Protein AF-A0A0F4SQG2-F1 (afdb_monomer_lite)

Sequence (122 aa):
ASETLLTLNGNVLSNDVQGADRVPLGENSGPITPGTFTGTYGTLVLNANGTYTYTLNTSDADFKALHGGGDGTETFTYTLTDSDGDSSTANLVLQIHNNDDPITIGGLNTGGGELTVFEKNL

Radius of gyration: 24.71 Å; chains: 1; bounding box: 66×21×77 Å

InterPro domains:
  IPR010221 VCBS domain [TIGR01965] (36-110)
  IPR013783 Immunoglobulin-like fold [G3DSA:2.60.40.10] (7-75)

pLDDT: mean 76.62, std 15.88, range [44.16, 96.88]

Foldseek 3Di:
DEPVDQKDKDFPCPPPPDDLWDQDPDQQTGQWDWDWDAWQQWIKGATRSRIIMTGGDCVHPVNVVLPAFGKDKTKDKTWGAGPVGDIDIDIDMDIYTYHHDDPDPPDPPPPPPPPDDDDDDD

Structure (mmCIF, N/CA/C/O backbone):
data_AF-A0A0F4SQG2-F1
#
_entry.id   AF-A0A0F4SQG2-F1
#
loop_
_atom_site.group_PDB
_atom_site.id
_atom_site.type_symbol
_atom_site.label_atom_id
_atom_site.label_alt_id
_atom_site.label_comp_id
_atom_site.label_asym_id
_atom_site.label_entity_id
_atom_site.label_seq_id
_atom_site.pdbx_PDB_ins_code
_atom_site.Cartn_x
_atom_site.Cartn_y
_atom_site.Cartn_z
_atom_site.occupancy
_atom_site.B_iso_or_equiv
_atom_site.auth_seq_id
_atom_site.auth_comp_id
_atom_site.auth_asym_id
_atom_site.auth_atom_id
_atom_site.pdbx_PDB_model_num
ATOM 1 N N . ALA A 1 1 ? -0.389 2.006 -9.179 1.00 75.81 1 ALA A N 1
ATOM 2 C CA . ALA A 1 1 ? 0.620 3.076 -9.275 1.00 75.81 1 ALA A CA 1
ATOM 3 C C . ALA A 1 1 ? 1.381 2.878 -10.572 1.00 75.81 1 ALA A C 1
ATOM 5 O O . ALA A 1 1 ? 1.365 1.766 -11.089 1.00 75.81 1 ALA A O 1
ATOM 6 N N . SER A 1 2 ? 2.017 3.916 -11.098 1.00 80.62 2 SER A N 1
ATOM 7 C CA . SER A 1 2 ? 2.842 3.814 -12.305 1.00 80.62 2 SER A CA 1
ATOM 8 C C . SER A 1 2 ? 3.978 4.825 -12.287 1.00 80.62 2 SER A C 1
ATOM 10 O O . SER A 1 2 ? 4.032 5.672 -11.399 1.00 80.62 2 SER A O 1
ATOM 12 N N . GLU A 1 3 ? 4.856 4.787 -13.286 1.00 73.75 3 GLU A N 1
ATOM 13 C CA . GLU A 1 3 ? 5.968 5.742 -13.440 1.00 73.75 3 GLU A CA 1
ATOM 14 C C . GLU A 1 3 ? 5.507 7.205 -13.507 1.00 73.75 3 GLU A C 1
ATOM 16 O O . GLU A 1 3 ? 6.219 8.113 -13.085 1.00 73.75 3 GLU A O 1
ATOM 21 N N . THR A 1 4 ? 4.285 7.435 -13.990 1.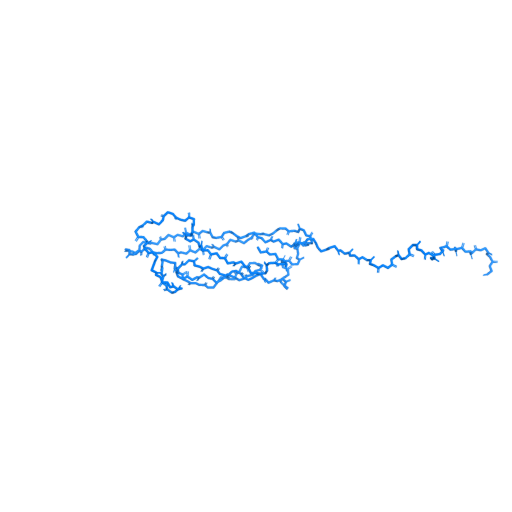00 79.69 4 THR A N 1
ATOM 22 C CA . THR A 1 4 ? 3.654 8.760 -14.076 1.00 79.69 4 THR A CA 1
ATOM 23 C C . THR A 1 4 ? 2.707 9.056 -12.912 1.00 79.69 4 THR A C 1
ATOM 25 O O . THR A 1 4 ? 2.284 10.199 -12.739 1.00 79.69 4 THR A O 1
ATOM 28 N N . LEU A 1 5 ? 2.394 8.052 -12.087 1.00 84.56 5 LEU A N 1
ATOM 29 C CA . LEU A 1 5 ? 1.560 8.164 -10.894 1.00 84.56 5 LEU A CA 1
ATOM 30 C C . LEU A 1 5 ? 2.206 7.395 -9.737 1.00 8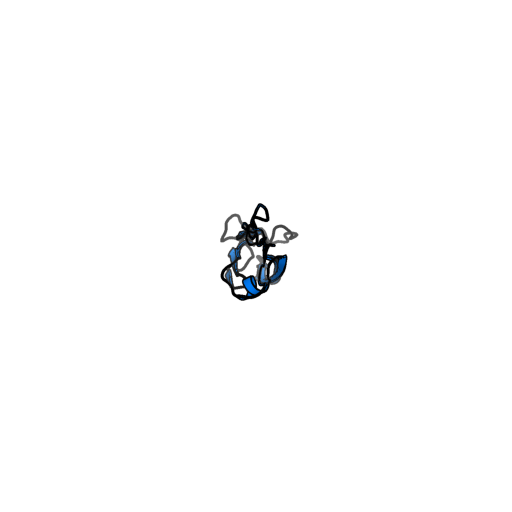4.56 5 LEU A C 1
ATOM 32 O O . LEU A 1 5 ? 1.807 6.278 -9.389 1.00 84.56 5 LEU A O 1
ATOM 36 N N . LEU A 1 6 ? 3.225 8.025 -9.153 1.00 88.94 6 LEU A N 1
ATOM 37 C CA . LEU A 1 6 ? 4.059 7.440 -8.101 1.00 88.94 6 LEU A CA 1
ATOM 38 C C . LEU A 1 6 ? 3.323 7.272 -6.773 1.00 88.94 6 LEU A C 1
ATOM 40 O O . LEU A 1 6 ? 3.730 6.465 -5.941 1.00 88.94 6 LEU A O 1
ATOM 44 N N . THR A 1 7 ? 2.251 8.033 -6.562 1.00 89.75 7 THR A N 1
ATOM 45 C CA . THR A 1 7 ? 1.468 7.987 -5.333 1.00 89.75 7 THR A CA 1
ATOM 46 C C . THR A 1 7 ? 0.023 7.612 -5.618 1.00 89.75 7 THR A C 1
ATOM 48 O O . THR A 1 7 ? -0.625 8.173 -6.501 1.00 89.75 7 THR A O 1
ATOM 51 N N . LEU A 1 8 ? -0.495 6.652 -4.852 1.00 89.38 8 LEU A N 1
ATOM 52 C CA . LEU A 1 8 ? -1.918 6.326 -4.833 1.00 89.38 8 LEU A CA 1
ATOM 53 C C . LEU A 1 8 ? -2.489 6.675 -3.468 1.00 89.38 8 LEU A C 1
ATOM 55 O O . LEU A 1 8 ? -1.958 6.246 -2.448 1.00 89.38 8 LEU A O 1
ATOM 59 N N . ASN A 1 9 ? -3.594 7.411 -3.467 1.00 90.31 9 ASN A N 1
ATOM 60 C CA . ASN A 1 9 ? -4.345 7.719 -2.260 1.00 90.31 9 ASN A CA 1
ATOM 61 C C . ASN A 1 9 ? -5.730 7.088 -2.357 1.00 90.31 9 ASN A C 1
ATOM 63 O O . ASN A 1 9 ? -6.317 7.041 -3.439 1.00 90.31 9 ASN A O 1
ATOM 67 N N . GLY A 1 10 ? -6.258 6.636 -1.229 1.00 88.06 10 GLY A N 1
ATOM 68 C CA . GLY A 1 10 ? -7.598 6.070 -1.169 1.00 88.06 10 GLY A CA 1
ATOM 69 C C . GLY A 1 10 ? -8.075 5.891 0.261 1.00 88.06 10 GLY A C 1
ATOM 70 O O . GLY A 1 10 ? -7.442 6.363 1.207 1.00 88.06 10 GLY A O 1
ATOM 71 N N . ASN A 1 11 ? -9.212 5.216 0.411 1.00 85.50 11 ASN A N 1
ATOM 72 C CA . ASN A 1 11 ? -9.733 4.831 1.713 1.00 85.50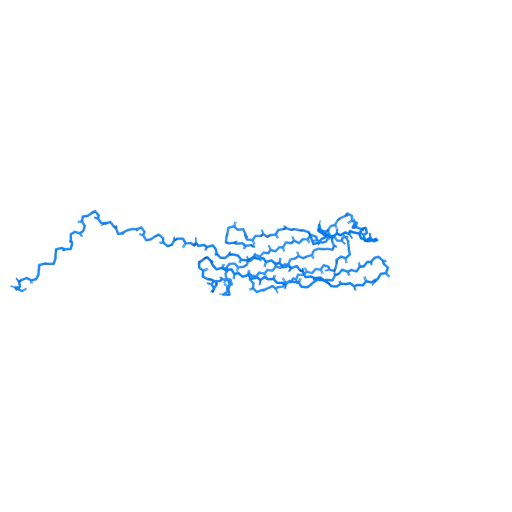 11 ASN A CA 1
ATOM 73 C C . ASN A 1 11 ? -10.278 3.397 1.657 1.00 85.50 11 ASN A C 1
ATOM 75 O O . ASN A 1 11 ? -11.148 3.106 0.832 1.00 85.50 11 ASN A O 1
ATOM 79 N N . VAL A 1 12 ? -9.782 2.516 2.529 1.00 83.00 12 VAL A N 1
ATOM 80 C CA . VAL A 1 12 ? -10.179 1.094 2.566 1.00 83.00 12 VAL A CA 1
ATOM 81 C C . VAL A 1 12 ? -11.610 0.866 3.066 1.00 83.00 12 VAL A C 1
ATOM 83 O O . VAL A 1 12 ? -12.188 -0.182 2.805 1.00 83.00 12 VAL A O 1
ATOM 86 N N . LEU A 1 13 ? -12.205 1.862 3.721 1.00 77.19 13 LEU A N 1
ATOM 87 C CA . LEU A 1 13 ? -13.584 1.852 4.217 1.00 77.19 13 LEU A CA 1
ATOM 88 C C . LEU A 1 13 ? -14.583 2.414 3.191 1.00 77.19 13 LEU A C 1
ATOM 90 O O . LEU A 1 13 ? -15.787 2.397 3.424 1.00 77.19 13 LEU A O 1
ATOM 94 N N . SER A 1 14 ? -14.117 2.938 2.048 1.00 66.94 14 SER A N 1
ATOM 95 C CA . SER A 1 14 ? -14.996 3.584 1.054 1.00 66.94 14 SER A CA 1
ATOM 96 C C . SER A 1 14 ? -15.915 2.615 0.302 1.00 66.94 14 SER A C 1
ATOM 98 O O . SER A 1 14 ? -16.967 3.027 -0.181 1.00 66.94 14 SER A O 1
ATOM 100 N N . ASN A 1 15 ? -15.525 1.342 0.213 1.00 58.03 15 ASN A N 1
ATOM 101 C CA . ASN A 1 15 ? -16.302 0.273 -0.416 1.00 58.03 15 ASN A CA 1
ATOM 102 C C . ASN A 1 15 ? -16.937 -0.677 0.620 1.00 58.03 15 ASN A C 1
ATOM 104 O O . ASN A 1 15 ? -17.455 -1.728 0.251 1.00 58.03 15 ASN A O 1
ATOM 108 N N . ASP A 1 16 ? -16.869 -0.334 1.907 1.00 54.81 16 ASP A N 1
ATOM 109 C CA . ASP A 1 16 ? -17.429 -1.140 2.988 1.00 54.81 16 ASP A CA 1
ATOM 110 C C . ASP A 1 16 ? -18.859 -0.692 3.337 1.00 54.81 16 ASP A C 1
ATOM 112 O O . ASP A 1 16 ? -19.194 0.497 3.287 1.00 54.81 16 ASP A O 1
ATOM 116 N N . VAL A 1 17 ? -19.718 -1.644 3.706 1.00 55.16 17 VAL A N 1
ATOM 117 C CA . VAL A 1 17 ? -21.024 -1.344 4.301 1.00 55.16 17 VAL A CA 1
ATOM 118 C C . VAL A 1 17 ? -20.784 -1.182 5.795 1.00 55.16 17 VAL A C 1
ATOM 120 O O . VAL A 1 17 ? -20.786 -2.167 6.527 1.00 55.16 17 VAL A O 1
ATOM 123 N N . GLN A 1 18 ? -20.569 0.062 6.236 1.00 54.00 18 GLN A N 1
ATOM 124 C CA . GLN A 1 18 ? -20.299 0.356 7.647 1.00 54.00 18 GLN A CA 1
ATOM 125 C C . GLN A 1 18 ? -21.353 -0.297 8.555 1.00 54.00 18 GLN A C 1
ATOM 127 O O . GLN A 1 18 ? -22.553 -0.021 8.445 1.00 54.00 18 GLN A O 1
ATOM 132 N N . GLY A 1 19 ? -20.887 -1.190 9.432 1.00 59.03 19 GLY A N 1
ATOM 133 C CA . GLY A 1 19 ? -21.673 -1.792 10.505 1.00 59.03 19 GLY A CA 1
ATOM 134 C C . GLY A 1 19 ? -21.821 -0.837 11.695 1.00 59.03 19 GLY A C 1
ATOM 135 O O . GLY A 1 19 ? -22.046 0.359 11.531 1.00 59.03 19 GLY A O 1
ATOM 136 N N . ALA A 1 20 ? -21.669 -1.337 12.925 1.00 52.41 20 ALA A N 1
ATOM 137 C CA . ALA A 1 20 ? -21.600 -0.483 14.123 1.00 52.41 20 ALA A CA 1
ATOM 138 C C . ALA A 1 20 ? -20.333 0.409 14.174 1.00 52.41 20 ALA A C 1
ATOM 140 O O . ALA A 1 20 ? -20.235 1.295 15.024 1.00 52.41 20 ALA A O 1
ATOM 141 N N . ASP A 1 21 ? -19.401 0.194 13.243 1.00 57.03 21 ASP A N 1
ATOM 142 C CA . ASP A 1 21 ? -18.210 0.991 12.973 1.00 57.03 21 ASP A CA 1
ATOM 143 C C . ASP A 1 21 ? -18.577 2.408 12.506 1.00 57.03 21 ASP A C 1
ATOM 145 O O . ASP A 1 21 ? -18.683 2.716 11.321 1.00 57.03 21 ASP A O 1
ATOM 149 N N . ARG A 1 22 ? -18.831 3.304 13.457 1.00 55.94 22 ARG A N 1
ATOM 150 C CA . ARG A 1 22 ? -18.865 4.736 13.166 1.00 55.94 22 ARG A CA 1
ATOM 151 C C . ARG A 1 22 ? -17.429 5.213 13.001 1.00 55.94 22 ARG A C 1
ATOM 153 O O . ARG A 1 22 ? -16.757 5.392 14.013 1.00 55.94 22 ARG A O 1
ATOM 160 N N . VAL A 1 23 ? -17.007 5.530 11.778 1.00 57.41 23 VAL A N 1
ATOM 161 C CA . VAL A 1 23 ? -15.721 6.208 11.535 1.00 57.41 23 VAL A CA 1
ATOM 162 C C . VAL A 1 23 ? -15.743 7.585 12.217 1.00 57.41 23 VAL A C 1
ATOM 164 O O . VAL A 1 23 ? -16.476 8.478 11.773 1.00 57.41 23 VAL A O 1
ATOM 167 N N . PRO A 1 24 ? -14.987 7.813 13.307 1.00 58.47 24 PRO A N 1
ATOM 168 C CA . PRO A 1 24 ? -14.887 9.133 13.900 1.00 58.47 24 PRO A CA 1
ATOM 169 C C . PRO A 1 24 ? -14.030 10.028 12.991 1.00 58.47 24 PRO A C 1
ATOM 171 O O . PRO A 1 24 ? -13.106 9.576 12.323 1.00 58.47 24 PRO A O 1
ATOM 174 N N . LEU A 1 25 ? -14.343 11.323 12.932 1.00 58.09 25 LEU A N 1
ATOM 175 C CA . LEU A 1 25 ? -13.668 12.254 12.023 1.00 58.09 25 LEU A CA 1
ATOM 176 C C . LEU A 1 25 ? -12.220 12.525 12.488 1.00 58.09 25 LEU A C 1
ATOM 178 O O . LEU A 1 25 ? -12.015 13.064 13.575 1.00 58.09 25 LEU A O 1
ATOM 182 N N . GLY A 1 26 ? -11.225 12.179 11.661 1.00 62.41 26 GLY A N 1
ATOM 183 C CA . GLY A 1 26 ? -9.796 12.494 11.856 1.00 62.41 26 GLY A CA 1
ATOM 184 C C . GLY A 1 26 ? -8.861 11.331 11.496 1.00 62.41 26 GLY A C 1
ATOM 185 O O . GLY A 1 26 ? -9.263 10.187 11.608 1.00 62.41 26 GLY A O 1
ATOM 186 N N . GLU A 1 27 ? -7.619 11.595 11.069 1.00 66.25 27 GLU A N 1
ATOM 187 C CA . GLU A 1 27 ? -6.665 10.557 10.599 1.00 66.25 27 GLU A CA 1
ATOM 188 C C . GLU A 1 27 ? -6.350 9.474 11.643 1.00 66.25 27 GLU A C 1
ATOM 190 O O . GLU A 1 27 ? -6.205 8.299 11.305 1.00 66.25 27 GLU A O 1
ATOM 195 N N . ASN A 1 28 ? -6.337 9.848 12.922 1.00 77.00 28 ASN A N 1
ATOM 196 C CA . ASN A 1 28 ? -6.034 8.945 14.036 1.00 77.00 28 ASN A CA 1
ATOM 197 C C . ASN A 1 28 ? -7.286 8.314 14.663 1.00 77.00 28 ASN A C 1
ATOM 199 O O . ASN A 1 28 ? -7.198 7.717 15.735 1.00 77.00 28 ASN A O 1
ATOM 203 N N . SER A 1 29 ? -8.444 8.461 14.020 1.00 77.50 29 SER A N 1
ATOM 204 C CA . SER A 1 29 ? -9.728 8.015 14.542 1.00 77.50 29 SER A CA 1
ATOM 205 C C . SER A 1 29 ? -10.377 7.024 13.583 1.00 77.50 29 SER A C 1
ATOM 207 O O . SER A 1 29 ? -10.718 7.384 12.462 1.00 77.50 29 SER A O 1
ATOM 209 N N . GLY A 1 30 ? -10.592 5.788 14.023 1.00 81.06 30 GLY A N 1
ATOM 210 C CA . GLY A 1 30 ? -11.308 4.783 13.242 1.00 81.06 30 GLY A CA 1
ATOM 211 C C . GLY A 1 30 ? -10.963 3.357 13.655 1.00 81.06 30 GLY A C 1
ATOM 212 O O . GLY A 1 30 ? -10.170 3.166 14.580 1.00 81.06 30 GLY A O 1
ATOM 213 N N . PRO A 1 31 ? -11.578 2.369 12.995 1.00 84.06 31 PRO A N 1
ATOM 214 C CA . PRO A 1 31 ? -11.464 0.958 13.356 1.00 84.06 31 PRO A CA 1
ATOM 215 C C . PRO A 1 31 ? -10.141 0.342 12.887 1.00 84.06 31 PRO A C 1
ATOM 217 O O . PRO A 1 31 ? -9.809 -0.779 13.255 1.00 84.06 31 PRO A O 1
ATOM 220 N N . ILE A 1 32 ? -9.387 1.023 12.021 1.00 88.12 32 ILE A N 1
ATOM 221 C CA . ILE A 1 32 ? -8.201 0.449 11.393 1.00 88.12 32 ILE A CA 1
ATOM 222 C C . ILE A 1 32 ? -7.030 0.518 12.362 1.00 88.12 32 ILE A C 1
ATOM 224 O O . ILE A 1 32 ? -6.777 1.554 12.972 1.00 88.12 32 ILE A O 1
ATOM 228 N N . THR A 1 33 ? -6.263 -0.567 12.450 1.00 89.81 33 THR A N 1
ATOM 229 C CA . THR A 1 33 ? -4.943 -0.521 13.086 1.00 89.81 33 THR A CA 1
ATOM 230 C C . THR A 1 33 ? -3.971 0.200 12.144 1.00 89.81 33 THR A C 1
ATOM 232 O O . THR A 1 33 ? -3.631 -0.364 11.099 1.00 89.81 33 THR A O 1
ATOM 235 N N . PRO A 1 34 ? -3.528 1.435 12.456 1.00 92.81 34 PRO A N 1
ATOM 236 C CA . PRO A 1 34 ? -2.655 2.185 11.565 1.00 92.81 34 PRO A CA 1
ATOM 237 C C . PRO A 1 34 ? -1.266 1.550 11.495 1.00 92.81 34 PRO A C 1
ATOM 239 O O . PRO A 1 34 ? -0.790 0.938 12.455 1.00 92.81 34 PRO A O 1
ATOM 242 N N . GLY A 1 35 ? -0.583 1.736 10.370 1.00 93.88 35 GLY A N 1
ATOM 243 C CA . GLY A 1 35 ? 0.746 1.172 10.181 1.00 93.88 35 GLY A CA 1
ATOM 244 C C . GLY A 1 35 ? 1.413 1.567 8.873 1.00 93.88 35 GLY A C 1
ATOM 245 O O . GLY A 1 35 ? 0.780 2.071 7.944 1.00 93.88 35 GLY A O 1
ATOM 246 N N . THR A 1 36 ? 2.715 1.293 8.817 1.00 96.44 36 THR A N 1
ATOM 247 C CA . THR A 1 36 ? 3.528 1.401 7.606 1.00 96.44 36 THR A CA 1
ATOM 248 C C . THR A 1 36 ? 3.911 0.003 7.149 1.00 96.44 36 THR A C 1
ATOM 250 O O . THR A 1 36 ? 4.521 -0.755 7.903 1.00 96.44 36 THR A O 1
ATOM 253 N N . PHE A 1 37 ? 3.587 -0.321 5.905 1.00 94.94 37 PHE A N 1
ATOM 254 C CA . PHE A 1 37 ? 3.813 -1.628 5.307 1.00 94.94 37 PHE A CA 1
ATOM 255 C C . PHE A 1 37 ? 4.764 -1.472 4.124 1.00 94.94 37 PHE A C 1
ATOM 257 O O . PHE A 1 37 ? 4.500 -0.706 3.200 1.00 94.94 37 PHE A O 1
ATOM 264 N N . THR A 1 38 ? 5.890 -2.183 4.159 1.00 95.50 38 THR A N 1
ATOM 265 C CA . THR A 1 38 ? 6.822 -2.239 3.024 1.00 95.50 38 THR A CA 1
ATOM 266 C C . THR A 1 38 ? 6.377 -3.366 2.098 1.00 95.50 38 THR A C 1
ATOM 268 O O . THR A 1 38 ? 6.281 -4.512 2.537 1.00 95.50 38 THR A O 1
ATOM 271 N N . GLY A 1 39 ? 6.040 -3.019 0.860 1.00 93.62 39 GLY A N 1
ATOM 272 C CA . GLY A 1 39 ? 5.685 -3.946 -0.209 1.00 93.62 39 GLY A CA 1
ATOM 273 C C . GLY A 1 39 ? 6.892 -4.313 -1.071 1.00 93.62 39 GLY A C 1
ATOM 274 O O . GLY A 1 39 ? 8.036 -4.025 -0.725 1.00 93.62 39 GLY A O 1
ATOM 275 N N . THR A 1 40 ? 6.620 -4.963 -2.200 1.00 93.25 40 THR A N 1
ATOM 276 C CA . THR A 1 40 ? 7.641 -5.359 -3.182 1.00 93.25 40 THR A CA 1
ATOM 277 C C . THR A 1 40 ? 8.118 -4.169 -4.005 1.00 93.25 40 THR A C 1
ATOM 279 O O . THR A 1 40 ? 9.309 -4.011 -4.223 1.00 93.25 40 THR A O 1
ATOM 282 N N . TYR A 1 41 ? 7.199 -3.311 -4.444 1.00 92.50 41 TYR A N 1
ATOM 283 C CA . TYR A 1 41 ? 7.496 -2.202 -5.348 1.00 92.50 41 TYR A CA 1
ATOM 284 C C . TYR A 1 41 ? 7.467 -0.845 -4.637 1.00 92.50 41 TYR A C 1
ATOM 286 O O . TYR A 1 41 ? 7.871 0.159 -5.221 1.00 92.50 41 TYR A O 1
ATOM 294 N N . GLY A 1 42 ? 6.985 -0.770 -3.394 1.00 94.69 42 GLY A N 1
ATOM 295 C CA . GLY A 1 42 ? 6.846 0.495 -2.678 1.00 94.69 42 GLY A CA 1
ATOM 296 C C . GLY A 1 42 ? 6.394 0.352 -1.228 1.00 94.69 42 GLY A C 1
ATOM 297 O O . GLY A 1 42 ? 6.458 -0.723 -0.640 1.00 94.69 42 GLY A O 1
ATOM 298 N N . THR A 1 43 ? 5.926 1.453 -0.644 1.00 96.88 43 THR A N 1
ATOM 299 C CA . THR A 1 43 ? 5.519 1.520 0.768 1.00 96.88 43 THR A CA 1
ATOM 300 C C . THR A 1 43 ? 4.104 2.061 0.902 1.00 96.88 43 THR A C 1
ATOM 302 O O . THR A 1 43 ? 3.773 3.097 0.324 1.00 96.88 43 THR A O 1
ATOM 305 N N . LEU A 1 44 ? 3.285 1.396 1.714 1.00 96.31 44 LEU A N 1
ATOM 306 C CA . LEU A 1 44 ? 1.947 1.830 2.103 1.00 96.31 44 LEU A CA 1
ATOM 307 C C . LEU A 1 44 ? 1.972 2.429 3.514 1.00 96.31 44 LEU A C 1
ATOM 309 O O . LEU A 1 44 ? 2.458 1.798 4.449 1.00 96.31 44 LEU A O 1
ATOM 313 N N . VAL A 1 45 ? 1.385 3.609 3.680 1.00 96.88 45 VAL A N 1
ATOM 314 C CA . VAL A 1 45 ? 1.006 4.167 4.984 1.00 96.88 45 VAL A CA 1
ATOM 315 C C . VAL A 1 45 ? -0.512 4.107 5.088 1.00 96.88 45 VAL A C 1
ATOM 317 O O . VAL A 1 45 ? -1.196 4.665 4.232 1.00 96.88 45 VAL A O 1
ATOM 320 N N . LEU A 1 46 ? -1.031 3.423 6.108 1.00 93.75 46 LEU A N 1
ATOM 321 C CA . LEU A 1 46 ? -2.461 3.278 6.387 1.00 93.75 46 LEU A CA 1
ATOM 322 C C . LEU A 1 46 ? -2.790 3.933 7.732 1.00 93.75 46 LEU A C 1
ATOM 324 O O . LEU A 1 46 ? -2.166 3.624 8.749 1.00 93.75 46 LEU A O 1
ATOM 328 N N . ASN A 1 47 ? -3.778 4.822 7.730 1.00 91.50 47 ASN A N 1
ATOM 329 C CA . ASN A 1 47 ? -4.237 5.559 8.902 1.00 91.50 47 ASN A CA 1
ATOM 330 C C . ASN A 1 47 ? -5.446 4.877 9.558 1.00 91.50 47 ASN A C 1
ATOM 332 O O . ASN A 1 47 ? -6.121 4.044 8.950 1.00 91.50 47 ASN A O 1
ATOM 336 N N . ALA A 1 48 ? -5.751 5.262 10.800 1.00 89.19 48 ALA A N 1
ATOM 337 C CA . ALA A 1 48 ? -6.807 4.628 11.593 1.00 89.19 48 ALA A CA 1
ATOM 338 C C . ALA A 1 48 ? -8.217 4.861 11.017 1.00 89.19 48 ALA A C 1
ATOM 340 O O . ALA A 1 48 ? -9.099 4.016 11.154 1.00 89.19 48 ALA A O 1
ATOM 341 N N . ASN A 1 49 ? -8.423 5.969 10.303 1.00 85.56 49 ASN A N 1
ATOM 342 C CA . ASN A 1 49 ? -9.662 6.256 9.566 1.00 85.56 49 ASN A CA 1
ATOM 343 C C . ASN A 1 49 ? -9.760 5.558 8.196 1.00 85.56 49 ASN A C 1
ATOM 345 O O . ASN A 1 49 ? -10.620 5.899 7.377 1.00 85.56 49 ASN A O 1
ATOM 349 N N . GLY A 1 50 ? -8.825 4.654 7.904 1.00 86.56 50 GLY A N 1
ATOM 350 C CA . GLY A 1 50 ? -8.755 3.910 6.657 1.00 86.56 50 GLY A CA 1
ATOM 351 C C . GLY A 1 50 ? -8.195 4.675 5.466 1.00 86.56 50 GLY A C 1
ATOM 352 O O . GLY A 1 50 ? -8.070 4.067 4.401 1.00 86.56 50 GLY A O 1
ATOM 353 N N . THR A 1 51 ? -7.830 5.959 5.594 1.00 90.06 51 THR A N 1
ATOM 354 C CA . THR A 1 51 ? -7.099 6.630 4.512 1.00 90.06 51 THR A CA 1
ATOM 355 C C . THR A 1 51 ? -5.720 6.011 4.367 1.00 90.06 51 THR A C 1
ATOM 357 O O . THR A 1 51 ? -5.062 5.685 5.355 1.00 90.06 51 THR A O 1
ATOM 360 N N . TYR A 1 52 ? -5.278 5.845 3.128 1.00 93.50 52 TYR A N 1
ATOM 361 C CA . TYR A 1 52 ? -3.946 5.340 2.848 1.00 93.50 52 TYR A CA 1
ATOM 362 C C . TYR A 1 52 ? -3.241 6.163 1.782 1.00 93.50 52 TYR A C 1
ATOM 364 O O . TYR A 1 52 ? -3.877 6.719 0.881 1.00 93.50 52 TYR A O 1
ATOM 372 N N . THR A 1 53 ? -1.914 6.159 1.863 1.00 94.94 53 THR A N 1
ATOM 373 C CA . THR A 1 53 ? -1.012 6.649 0.825 1.00 94.94 53 THR A CA 1
ATOM 374 C C . THR A 1 53 ? -0.018 5.546 0.501 1.00 94.94 53 THR A C 1
ATOM 376 O O . THR A 1 53 ? 0.764 5.125 1.352 1.00 94.94 53 THR A O 1
ATOM 379 N N . TYR A 1 54 ? -0.033 5.080 -0.741 1.00 95.69 54 TYR A N 1
ATOM 380 C CA . TYR A 1 54 ? 0.996 4.211 -1.291 1.00 95.69 54 TYR A CA 1
ATOM 381 C C . TYR A 1 54 ? 2.001 5.036 -2.090 1.00 95.69 54 TYR A C 1
ATOM 383 O O . TYR A 1 54 ? 1.591 5.860 -2.907 1.00 95.69 54 TYR A O 1
ATOM 391 N N . THR A 1 55 ? 3.295 4.797 -1.878 1.00 95.56 55 THR A N 1
ATOM 392 C CA . THR A 1 55 ? 4.396 5.421 -2.622 1.00 95.56 55 THR A CA 1
ATOM 393 C C . THR A 1 55 ? 5.203 4.348 -3.342 1.00 95.56 55 THR A C 1
ATOM 395 O O . THR A 1 55 ? 5.852 3.525 -2.697 1.00 95.56 55 THR A O 1
ATOM 398 N N . LEU A 1 56 ? 5.176 4.380 -4.673 1.00 92.38 56 LEU A N 1
ATOM 399 C CA . LEU A 1 56 ? 5.962 3.513 -5.544 1.00 92.38 56 LEU A CA 1
ATOM 400 C C . LEU A 1 56 ? 7.448 3.897 -5.491 1.00 92.38 56 LEU A C 1
ATOM 402 O O . LEU A 1 56 ? 7.798 5.073 -5.609 1.00 92.38 56 LEU A O 1
ATOM 406 N N . ASN A 1 57 ? 8.325 2.904 -5.382 1.00 90.94 57 ASN A N 1
ATOM 407 C CA . ASN A 1 57 ? 9.768 3.059 -5.502 1.00 90.94 57 ASN A CA 1
ATOM 408 C C . ASN A 1 57 ? 10.228 2.650 -6.911 1.00 90.94 57 ASN A C 1
ATOM 410 O O . ASN A 1 57 ? 10.545 1.494 -7.169 1.00 90.94 57 ASN A O 1
ATOM 414 N N . THR A 1 58 ? 10.346 3.611 -7.825 1.00 85.81 58 THR A N 1
ATOM 415 C CA . THR A 1 58 ? 10.819 3.346 -9.201 1.00 85.81 58 THR A CA 1
ATOM 416 C C . THR A 1 58 ? 12.298 2.961 -9.284 1.00 85.81 58 THR A C 1
ATOM 418 O O . THR A 1 58 ? 12.776 2.506 -10.324 1.00 85.81 58 THR A O 1
ATOM 421 N N . SER A 1 59 ? 13.056 3.132 -8.196 1.00 87.12 59 SER A N 1
ATOM 422 C CA . SER A 1 59 ? 14.444 2.671 -8.123 1.00 87.12 59 SER A CA 1
ATOM 423 C C . SER A 1 59 ? 14.565 1.198 -7.743 1.00 87.12 59 SER A C 1
ATOM 425 O O . SER A 1 59 ? 15.669 0.657 -7.885 1.00 87.12 59 SER A O 1
ATOM 427 N N . ASP A 1 60 ? 13.471 0.573 -7.303 1.00 87.81 60 ASP A N 1
ATOM 428 C CA . ASP A 1 60 ? 13.425 -0.827 -6.909 1.00 87.81 60 ASP A CA 1
ATOM 429 C C . ASP A 1 60 ? 13.822 -1.760 -8.066 1.00 87.81 60 ASP A C 1
ATOM 431 O O . ASP A 1 60 ? 13.521 -1.505 -9.238 1.00 87.81 60 ASP A O 1
ATOM 435 N N . ALA A 1 61 ? 14.563 -2.819 -7.744 1.00 86.81 61 ALA A N 1
ATOM 436 C CA . ALA A 1 61 ? 15.055 -3.760 -8.741 1.00 86.81 61 ALA A CA 1
ATOM 437 C C . ALA A 1 61 ? 13.917 -4.594 -9.345 1.00 86.81 61 ALA A C 1
ATOM 439 O O . ALA A 1 61 ? 13.928 -4.826 -10.556 1.00 86.81 61 ALA A O 1
ATOM 440 N N . ASP A 1 62 ? 12.925 -4.976 -8.538 1.00 86.31 62 ASP A N 1
ATOM 441 C CA . ASP A 1 62 ? 11.773 -5.757 -8.981 1.00 86.31 62 ASP A CA 1
ATOM 442 C C . ASP A 1 62 ? 10.864 -4.903 -9.872 1.00 86.31 62 ASP A C 1
ATOM 444 O O . ASP A 1 62 ? 10.379 -5.378 -10.898 1.00 86.31 62 ASP A O 1
ATOM 448 N N . PHE A 1 63 ? 10.710 -3.607 -9.568 1.00 85.44 63 PHE A N 1
ATOM 449 C CA . PHE A 1 63 ? 9.973 -2.688 -10.444 1.00 85.44 63 PHE A CA 1
ATOM 450 C C . PHE A 1 63 ? 10.646 -2.533 -11.819 1.00 85.44 63 PHE A C 1
ATOM 452 O O . PHE A 1 63 ? 9.986 -2.591 -12.858 1.00 85.44 63 PHE A O 1
ATOM 459 N N . LYS A 1 64 ? 11.978 -2.399 -11.847 1.00 83.75 64 LYS A N 1
ATOM 460 C CA . LYS A 1 64 ? 12.757 -2.350 -13.100 1.00 83.75 64 LYS A CA 1
ATOM 461 C C . LYS A 1 64 ? 12.690 -3.661 -13.885 1.00 83.75 64 LYS A C 1
ATOM 463 O O . LYS A 1 64 ? 12.784 -3.639 -15.112 1.00 83.75 64 LYS A O 1
ATOM 468 N N . ALA A 1 65 ? 12.527 -4.787 -13.193 1.00 85.25 65 ALA A N 1
ATOM 469 C CA . ALA A 1 65 ? 12.401 -6.106 -13.802 1.00 85.25 65 ALA A CA 1
ATOM 470 C C . ALA A 1 65 ? 11.040 -6.346 -14.476 1.00 85.25 65 ALA A C 1
ATOM 472 O O . ALA A 1 65 ? 10.937 -7.265 -15.284 1.00 85.25 65 ALA A O 1
ATOM 473 N N . LEU A 1 66 ? 10.018 -5.516 -14.213 1.00 82.56 66 LEU A N 1
ATOM 474 C CA . LEU A 1 66 ? 8.753 -5.577 -14.956 1.00 82.56 66 LEU A CA 1
ATOM 475 C C . LEU A 1 66 ? 8.939 -5.263 -16.451 1.00 82.56 66 LEU A C 1
ATOM 477 O O . LEU A 1 66 ? 8.129 -5.713 -17.256 1.00 82.56 66 LEU A O 1
ATOM 481 N N . HIS A 1 67 ? 10.034 -4.583 -16.825 1.00 76.44 67 HIS A N 1
ATOM 482 C CA . HIS A 1 67 ? 10.294 -4.061 -18.172 1.00 76.44 67 HIS A CA 1
ATOM 483 C C . HIS A 1 67 ? 9.182 -3.103 -18.662 1.00 76.44 67 HIS A C 1
ATOM 485 O O . HIS A 1 67 ? 8.121 -2.987 -18.051 1.00 76.44 67 HIS A O 1
ATOM 491 N N . GLY A 1 68 ? 9.435 -2.366 -19.749 1.00 75.81 68 GLY A N 1
ATOM 492 C CA . GLY A 1 68 ? 8.455 -1.417 -20.290 1.00 75.81 68 GLY A CA 1
ATOM 493 C C . GLY A 1 68 ? 7.149 -2.118 -20.672 1.00 75.81 68 GLY A C 1
ATOM 494 O O . GLY A 1 68 ? 7.166 -3.108 -21.407 1.00 75.81 68 GLY A O 1
ATOM 495 N N . GLY A 1 69 ? 6.029 -1.626 -20.142 1.00 75.69 69 GLY A N 1
ATOM 496 C CA . GLY A 1 69 ? 4.693 -2.198 -20.337 1.00 75.69 69 GLY A CA 1
ATOM 497 C C . GLY A 1 69 ? 4.336 -3.375 -19.419 1.00 75.69 69 GLY A C 1
ATOM 498 O O . GLY A 1 69 ? 3.305 -4.007 -19.644 1.00 75.69 69 GLY A O 1
ATOM 499 N N . GLY A 1 70 ? 5.168 -3.705 -18.426 1.00 82.81 70 GLY A N 1
ATOM 500 C CA . GLY A 1 70 ? 4.910 -4.794 -17.481 1.00 82.81 70 GLY A CA 1
ATOM 501 C C . GLY A 1 70 ? 3.984 -4.429 -16.317 1.00 82.81 70 GLY A C 1
ATOM 502 O O . GLY A 1 70 ? 3.931 -3.284 -15.866 1.00 82.81 70 GLY A O 1
ATOM 503 N N . ASP A 1 71 ? 3.310 -5.446 -15.775 1.00 87.50 71 ASP A N 1
ATOM 504 C CA . ASP A 1 71 ? 2.359 -5.317 -14.669 1.00 87.50 71 ASP A CA 1
ATOM 505 C C . ASP A 1 71 ? 2.822 -6.077 -13.418 1.00 87.50 71 ASP A C 1
ATOM 507 O O . ASP A 1 71 ? 3.239 -7.234 -13.479 1.00 87.50 71 ASP A O 1
ATOM 511 N N . GLY A 1 72 ? 2.680 -5.438 -12.260 1.00 88.38 72 GLY A N 1
ATOM 512 C CA . GLY A 1 72 ? 2.899 -6.007 -10.935 1.00 88.38 72 GLY A CA 1
ATOM 513 C C . GLY A 1 72 ? 1.648 -5.903 -10.062 1.00 88.38 72 GLY A C 1
ATOM 514 O O . GLY A 1 72 ? 0.730 -5.124 -10.320 1.00 88.38 72 GLY A O 1
ATOM 515 N N . THR A 1 73 ? 1.591 -6.696 -8.996 1.00 89.88 73 THR A N 1
ATOM 516 C CA . THR A 1 73 ? 0.522 -6.625 -7.990 1.00 89.88 73 THR A CA 1
ATOM 517 C C . THR A 1 73 ? 1.131 -6.577 -6.601 1.00 89.88 73 THR A C 1
ATOM 519 O O . THR A 1 73 ? 2.024 -7.363 -6.292 1.00 89.88 73 THR A O 1
ATOM 522 N N . GLU A 1 74 ? 0.618 -5.688 -5.756 1.00 89.12 74 GLU A N 1
ATOM 523 C CA . GLU A 1 74 ? 0.854 -5.718 -4.317 1.00 89.12 74 GLU A CA 1
ATOM 524 C C . GLU A 1 74 ? -0.411 -6.101 -3.567 1.00 89.12 74 GLU A C 1
ATOM 526 O O . GLU A 1 74 ? -1.530 -5.791 -3.976 1.00 89.12 74 GLU A O 1
ATOM 531 N N . THR A 1 75 ? -0.230 -6.784 -2.443 1.00 91.69 75 THR A N 1
ATOM 532 C CA . THR A 1 75 ? -1.312 -7.130 -1.527 1.00 91.69 75 THR A CA 1
ATOM 533 C C . THR A 1 75 ? -0.860 -6.844 -0.106 1.00 91.69 75 THR A C 1
ATOM 535 O O . THR A 1 75 ? 0.131 -7.406 0.355 1.00 91.69 75 THR A O 1
ATOM 538 N N . PHE A 1 76 ? -1.602 -5.985 0.586 1.00 90.19 76 PHE A N 1
ATOM 539 C CA . PHE A 1 76 ? -1.375 -5.653 1.987 1.00 90.19 76 PHE A CA 1
ATOM 540 C C . PHE A 1 76 ? -2.528 -6.175 2.831 1.00 90.19 76 PHE A C 1
ATOM 542 O O . PHE A 1 76 ? -3.677 -5.793 2.614 1.00 90.19 76 PHE A O 1
ATOM 549 N N . THR A 1 77 ? -2.224 -7.024 3.808 1.00 90.31 77 THR A N 1
ATOM 550 C CA . THR A 1 77 ? -3.205 -7.456 4.804 1.00 90.31 77 THR A CA 1
ATOM 551 C C . THR A 1 77 ? -3.241 -6.445 5.945 1.00 90.31 77 THR A C 1
ATOM 553 O O . THR A 1 77 ? -2.198 -6.107 6.505 1.00 90.31 77 THR A O 1
ATOM 556 N N . TYR A 1 78 ? -4.434 -5.977 6.298 1.00 86.38 78 TYR A N 1
ATOM 557 C CA . TYR A 1 78 ? -4.662 -5.049 7.403 1.00 86.38 78 TYR A CA 1
ATOM 558 C C . TYR A 1 78 ? -5.761 -5.562 8.333 1.00 86.38 78 TYR A C 1
ATOM 560 O O . TYR A 1 78 ? -6.562 -6.421 7.956 1.00 86.38 78 TYR A O 1
ATOM 568 N N . THR A 1 79 ? -5.785 -5.024 9.551 1.00 84.69 79 THR A N 1
ATOM 569 C CA . THR A 1 79 ? -6.753 -5.380 10.591 1.00 84.69 79 THR A CA 1
ATOM 570 C C . THR A 1 79 ? -7.660 -4.196 10.887 1.00 84.69 79 THR A C 1
ATOM 572 O O . THR A 1 79 ? -7.190 -3.061 11.024 1.00 84.69 79 THR A O 1
ATOM 575 N N . LEU A 1 80 ? -8.948 -4.488 11.018 1.00 83.19 80 LEU A N 1
ATOM 576 C CA . LEU A 1 80 ? -9.967 -3.594 11.546 1.00 83.19 80 LEU A CA 1
ATOM 577 C C . LEU A 1 80 ? -10.534 -4.183 12.838 1.00 83.19 80 LEU A C 1
ATOM 579 O O . L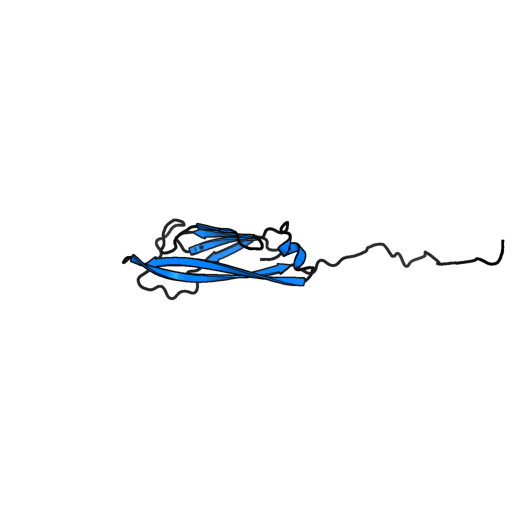EU A 1 80 ? -10.760 -5.388 12.915 1.00 83.19 80 LEU A O 1
ATOM 583 N N . THR A 1 81 ? -10.716 -3.340 13.844 1.00 80.62 81 THR A N 1
ATOM 584 C CA . THR A 1 81 ? -11.279 -3.674 15.151 1.00 80.62 81 THR A CA 1
ATOM 585 C C . THR A 1 81 ? -12.492 -2.788 15.374 1.00 80.62 81 THR A C 1
ATOM 587 O O . THR A 1 81 ? -12.387 -1.563 15.271 1.00 80.62 81 THR A O 1
ATOM 590 N N . ASP A 1 82 ? -13.645 -3.389 15.641 1.00 71.06 82 ASP A N 1
ATOM 591 C CA . ASP A 1 82 ? -14.863 -2.631 15.897 1.00 71.06 82 ASP A CA 1
ATOM 592 C C . ASP A 1 82 ? -14.894 -2.046 17.322 1.00 71.06 82 ASP A C 1
ATOM 594 O O . ASP A 1 82 ? -13.966 -2.175 18.125 1.00 71.06 82 ASP A O 1
ATOM 598 N N . SER A 1 83 ? -15.978 -1.338 17.635 1.00 66.38 83 SER A N 1
ATOM 599 C CA . SER A 1 83 ? -16.124 -0.659 18.922 1.00 66.38 83 SER A CA 1
ATOM 600 C C . SER A 1 83 ? -16.324 -1.591 20.119 1.00 66.38 83 SER A C 1
ATOM 602 O O . SER A 1 83 ? -16.174 -1.125 21.251 1.00 66.38 83 SER A O 1
ATOM 604 N N . ASP A 1 84 ? -16.717 -2.849 19.902 1.00 69.19 84 ASP A N 1
ATOM 605 C CA . ASP A 1 84 ? -16.913 -3.821 20.984 1.00 69.19 84 ASP A CA 1
ATOM 606 C C . ASP A 1 84 ? -15.716 -4.774 21.165 1.00 69.19 84 ASP A C 1
ATOM 608 O O . ASP A 1 84 ? -15.608 -5.431 22.206 1.00 69.19 84 ASP A O 1
ATOM 612 N N . GLY A 1 85 ? -14.734 -4.688 20.262 1.00 70.62 85 GLY A N 1
ATOM 613 C CA . GLY A 1 85 ? -13.396 -5.260 20.391 1.00 70.62 85 GLY A CA 1
ATOM 614 C C . GLY A 1 85 ? -13.128 -6.409 19.424 1.00 70.62 85 GLY A C 1
ATOM 615 O O . GLY A 1 85 ? -12.007 -6.938 19.411 1.00 70.62 85 GLY A O 1
ATOM 616 N N . ASP A 1 86 ? -14.107 -6.779 18.602 1.00 75.00 86 ASP A N 1
ATOM 617 C CA . ASP A 1 86 ? -13.949 -7.825 17.607 1.00 75.00 86 ASP A CA 1
ATOM 618 C C . ASP A 1 86 ? -13.063 -7.333 16.460 1.00 75.00 86 ASP A C 1
ATOM 620 O O . ASP A 1 86 ? -13.180 -6.217 15.957 1.00 75.00 86 ASP A O 1
ATOM 624 N N . SER A 1 87 ? -12.111 -8.177 16.055 1.00 81.19 87 SER A N 1
ATOM 625 C CA . SER A 1 87 ? -11.134 -7.850 15.015 1.00 81.19 87 SER A CA 1
ATOM 626 C C . SER A 1 87 ? -11.293 -8.749 13.798 1.00 81.19 87 SER A C 1
ATOM 628 O O . SER A 1 87 ? -11.424 -9.965 13.926 1.00 81.19 87 SER A O 1
ATOM 630 N N . SER A 1 88 ? -11.214 -8.157 12.609 1.00 80.00 88 SER A N 1
ATOM 631 C CA . SER A 1 88 ? -11.216 -8.857 11.323 1.00 80.00 88 SER A CA 1
ATOM 632 C C . SER A 1 88 ? -10.055 -8.395 10.449 1.00 80.00 88 SER A C 1
ATOM 634 O O . SER A 1 88 ? -9.543 -7.286 10.596 1.00 80.00 88 SER A O 1
ATOM 636 N N . THR A 1 89 ? -9.633 -9.255 9.525 1.00 83.44 89 THR A N 1
ATOM 637 C CA . THR A 1 89 ? -8.573 -8.951 8.561 1.00 83.44 89 THR A CA 1
ATOM 638 C C . THR A 1 89 ? -9.129 -8.804 7.152 1.00 83.44 89 THR A C 1
ATOM 640 O O . THR A 1 89 ? -10.078 -9.484 6.760 1.00 83.44 89 THR A O 1
ATOM 643 N N . ALA A 1 90 ? -8.516 -7.915 6.377 1.00 82.75 90 ALA A N 1
ATOM 644 C CA . ALA A 1 90 ? -8.857 -7.665 4.984 1.00 82.75 90 ALA A CA 1
ATOM 645 C C . ALA A 1 90 ? -7.595 -7.390 4.156 1.00 82.75 90 ALA A C 1
ATOM 647 O O . ALA A 1 90 ? -6.516 -7.155 4.700 1.00 82.75 90 ALA A O 1
ATOM 648 N N . ASN A 1 91 ? -7.731 -7.445 2.830 1.00 87.38 91 ASN A N 1
ATOM 649 C CA . ASN A 1 91 ? -6.628 -7.258 1.892 1.00 87.38 91 ASN A CA 1
ATOM 650 C C . ASN A 1 91 ? -6.861 -6.022 1.019 1.00 87.38 91 ASN A C 1
ATOM 652 O O . ASN A 1 91 ? -7.877 -5.932 0.330 1.00 87.38 91 ASN A O 1
ATOM 656 N N . LEU A 1 92 ? -5.887 -5.114 0.995 1.00 87.25 92 LEU A N 1
ATOM 657 C CA . LEU A 1 92 ? -5.784 -4.046 0.007 1.00 87.25 92 LEU A CA 1
ATOM 658 C C . LEU A 1 92 ? -4.907 -4.534 -1.150 1.00 87.25 92 LEU A C 1
ATOM 660 O O . LEU A 1 92 ? -3.722 -4.804 -0.956 1.00 87.25 92 LEU A O 1
ATOM 664 N N . VAL A 1 93 ? -5.488 -4.641 -2.344 1.00 90.81 93 VAL A N 1
ATOM 665 C CA . VAL A 1 93 ? -4.784 -5.065 -3.562 1.00 90.81 93 VAL A CA 1
ATOM 666 C C . VAL A 1 93 ? -4.526 -3.849 -4.444 1.00 90.81 93 VAL A C 1
ATOM 668 O O . VAL A 1 93 ? -5.463 -3.131 -4.790 1.00 90.81 93 VAL A O 1
ATOM 671 N N . LEU A 1 94 ? -3.265 -3.621 -4.815 1.00 88.88 94 LEU A N 1
ATOM 672 C CA . LEU A 1 94 ? -2.851 -2.517 -5.682 1.00 88.88 94 LEU A CA 1
ATOM 673 C C . LEU A 1 94 ? -2.198 -3.058 -6.957 1.00 88.88 94 LEU A C 1
ATOM 675 O O . LEU A 1 94 ? -1.322 -3.916 -6.901 1.00 88.88 94 LEU A O 1
ATOM 679 N N . GLN A 1 95 ? -2.598 -2.517 -8.106 1.00 89.38 95 GLN A N 1
ATOM 680 C CA . GLN A 1 95 ? -1.969 -2.802 -9.398 1.00 89.38 95 GLN A CA 1
ATOM 681 C C . GLN A 1 95 ? -0.842 -1.808 -9.667 1.00 89.38 95 GLN A C 1
ATOM 683 O O . GLN A 1 95 ? -0.999 -0.598 -9.455 1.00 89.38 95 GLN A O 1
ATOM 688 N N . ILE A 1 96 ? 0.298 -2.322 -10.115 1.00 90.44 96 ILE A N 1
ATOM 689 C CA . ILE A 1 96 ? 1.509 -1.567 -10.425 1.00 90.44 96 ILE A CA 1
ATOM 690 C C . ILE A 1 96 ? 1.778 -1.700 -11.919 1.00 90.44 96 ILE A C 1
ATOM 692 O O . ILE A 1 96 ? 1.795 -2.809 -12.433 1.00 90.44 96 ILE A O 1
ATOM 696 N N . HIS A 1 97 ? 1.994 -0.581 -12.599 1.00 85.44 97 HIS A N 1
ATOM 697 C CA . HIS A 1 97 ? 2.249 -0.548 -14.035 1.00 85.44 97 HIS A CA 1
ATOM 698 C C . HIS A 1 97 ? 3.607 0.101 -14.290 1.00 85.44 97 HIS A C 1
ATOM 700 O O . HIS A 1 97 ? 3.839 1.243 -13.883 1.00 85.44 97 HIS A O 1
ATOM 706 N N . ASN A 1 98 ? 4.501 -0.622 -14.951 1.00 83.06 98 ASN A N 1
ATOM 707 C CA . ASN A 1 98 ? 5.689 -0.047 -15.563 1.00 83.06 98 ASN A CA 1
ATOM 708 C C . ASN A 1 98 ? 5.273 0.397 -16.971 1.00 83.06 98 ASN A C 1
ATOM 710 O O . ASN A 1 98 ? 4.872 -0.440 -17.780 1.00 83.06 98 ASN A O 1
ATOM 714 N N . ASN A 1 99 ? 5.221 1.706 -17.228 1.00 77.50 99 ASN A N 1
ATOM 715 C CA . ASN A 1 99 ? 4.671 2.175 -18.494 1.00 77.50 99 ASN A CA 1
ATOM 716 C C . ASN A 1 99 ? 5.658 1.834 -19.624 1.00 77.50 99 ASN A C 1
ATOM 718 O O . ASN A 1 99 ? 6.845 1.621 -19.405 1.00 77.50 99 ASN A O 1
ATOM 722 N N . ASP A 1 100 ? 5.166 1.720 -20.854 1.00 68.25 100 ASP A N 1
ATOM 723 C CA . ASP A 1 100 ? 6.062 1.574 -22.000 1.00 68.25 100 ASP A CA 1
ATOM 724 C C . ASP A 1 100 ? 6.781 2.909 -22.233 1.00 68.25 100 ASP A C 1
ATOM 726 O O . ASP A 1 100 ? 6.160 3.883 -22.665 1.00 68.25 100 ASP A O 1
ATOM 730 N N . ASP A 1 101 ? 8.072 2.966 -21.910 1.00 59.62 101 ASP A N 1
ATOM 731 C CA . ASP A 1 101 ? 8.942 4.078 -22.274 1.00 59.62 101 ASP A CA 1
ATOM 732 C C . ASP A 1 101 ? 9.442 3.853 -23.712 1.00 59.62 101 ASP A C 1
ATOM 734 O O . ASP A 1 101 ? 10.314 3.004 -23.943 1.00 59.62 101 ASP A O 1
ATOM 738 N N . PRO A 1 102 ? 8.950 4.604 -24.718 1.00 52.97 102 PRO A N 1
ATOM 739 C CA . PRO A 1 102 ? 9.434 4.437 -26.076 1.00 52.97 102 PRO A CA 1
ATOM 740 C C . PRO A 1 102 ? 10.914 4.825 -26.144 1.00 52.97 102 PRO A C 1
ATOM 742 O O . PRO A 1 102 ? 11.276 6.002 -26.038 1.00 52.97 102 PRO A O 1
ATOM 745 N N . ILE A 1 103 ? 11.783 3.846 -26.410 1.00 55.72 103 ILE A N 1
ATOM 746 C CA . ILE A 1 103 ? 13.171 4.106 -26.805 1.00 55.72 103 ILE A CA 1
ATOM 747 C C . ILE A 1 103 ? 13.135 4.802 -28.168 1.00 55.72 103 ILE A C 1
ATOM 749 O O . ILE A 1 103 ? 13.094 4.173 -29.226 1.00 55.72 103 ILE A O 1
ATOM 753 N N . THR A 1 104 ? 13.159 6.132 -28.154 1.00 52.41 104 THR A N 1
ATOM 754 C CA . THR A 1 104 ? 13.297 6.925 -29.373 1.00 52.41 104 THR A CA 1
ATOM 755 C C . THR A 1 104 ? 14.783 7.116 -29.650 1.00 52.41 104 THR A C 1
ATOM 757 O O . THR A 1 104 ? 15.411 8.026 -29.111 1.00 52.41 104 THR A O 1
ATOM 760 N N . ILE A 1 105 ? 15.372 6.279 -30.509 1.00 53.56 105 ILE A N 1
ATOM 761 C CA . ILE A 1 105 ? 16.682 6.597 -31.093 1.00 53.56 105 ILE A CA 1
ATOM 762 C C . ILE A 1 105 ? 16.475 7.695 -32.143 1.00 53.56 105 ILE A C 1
ATOM 764 O O . ILE A 1 105 ? 16.261 7.433 -33.326 1.00 53.56 105 ILE A O 1
ATOM 768 N N . GLY A 1 106 ? 16.513 8.951 -31.701 1.00 52.66 106 GLY A N 1
ATOM 769 C CA . GLY A 1 106 ? 16.613 10.103 -32.591 1.00 52.66 106 GLY A CA 1
ATOM 770 C C . GLY A 1 106 ? 18.030 10.188 -33.150 1.00 52.66 106 GLY A C 1
ATOM 771 O O . GLY A 1 106 ? 18.957 10.503 -32.410 1.00 52.66 106 GLY A O 1
ATOM 772 N N . GLY A 1 107 ? 18.218 9.898 -34.441 1.00 49.50 107 GLY A N 1
ATOM 773 C CA . GLY A 1 107 ? 19.528 10.090 -35.073 1.00 49.50 107 GLY A CA 1
ATOM 774 C C . GLY A 1 107 ? 19.917 9.161 -36.217 1.00 49.50 107 GLY A C 1
ATOM 775 O O . GLY A 1 107 ? 20.986 9.373 -36.784 1.00 49.50 107 GLY A O 1
ATOM 776 N N . LEU A 1 108 ? 19.086 8.202 -36.645 1.00 54.91 108 LEU A N 1
ATOM 777 C CA . LEU A 1 108 ? 19.238 7.674 -38.005 1.00 54.91 108 LEU A CA 1
ATOM 778 C C . LEU A 1 108 ? 18.669 8.714 -38.973 1.00 54.91 108 LEU A C 1
ATOM 780 O O . LEU A 1 108 ? 17.550 8.605 -39.466 1.00 54.91 108 LEU A O 1
ATOM 784 N N . ASN A 1 109 ? 19.446 9.770 -39.215 1.00 50.97 109 ASN A N 1
ATOM 785 C CA . ASN A 1 109 ? 19.241 10.619 -40.375 1.00 50.97 109 ASN A CA 1
ATOM 786 C C . ASN A 1 109 ? 19.443 9.734 -41.614 1.00 50.97 109 ASN A C 1
ATOM 788 O O . ASN A 1 109 ? 20.537 9.650 -42.160 1.00 50.97 109 ASN A O 1
ATOM 792 N N . THR A 1 110 ? 18.384 9.083 -42.091 1.00 55.94 110 THR A N 1
ATOM 793 C CA . THR A 1 110 ? 18.345 8.462 -43.425 1.00 55.94 110 THR A CA 1
ATOM 794 C C . THR A 1 110 ? 18.268 9.517 -44.539 1.00 55.94 110 THR A C 1
ATOM 796 O O . THR A 1 110 ? 18.014 9.191 -45.693 1.00 55.94 110 THR A O 1
ATOM 799 N N . GLY A 1 111 ? 18.505 10.792 -44.217 1.00 54.41 111 GLY A N 1
ATOM 800 C CA . GLY A 1 111 ? 18.703 11.882 -45.162 1.00 54.41 111 GLY A CA 1
ATOM 801 C C .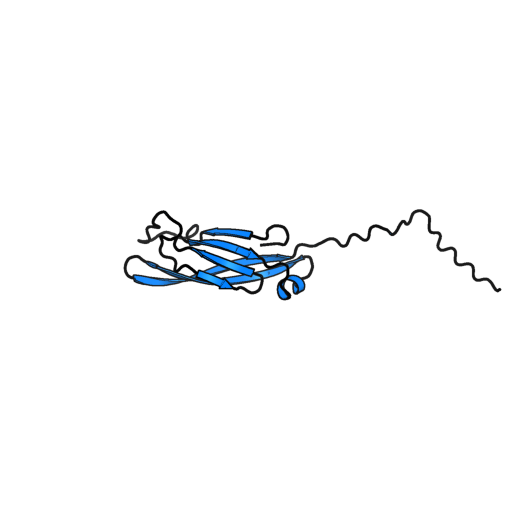 GLY A 1 111 ? 20.188 12.174 -45.368 1.00 54.41 111 GLY A C 1
ATOM 802 O O . GLY A 1 111 ? 20.698 13.139 -44.812 1.00 54.41 111 GLY A O 1
ATOM 803 N N . GLY A 1 112 ? 20.872 11.356 -46.173 1.00 54.06 112 GLY A N 1
ATOM 804 C CA . GLY A 1 112 ? 22.123 11.773 -46.828 1.00 54.06 112 GLY A CA 1
ATOM 805 C C . GLY A 1 112 ? 23.431 11.107 -46.391 1.00 54.06 112 GLY A C 1
ATOM 806 O O . GLY A 1 112 ? 24.480 11.496 -46.891 1.00 54.06 112 GLY A O 1
ATOM 807 N N . GLY A 1 113 ? 23.408 10.096 -45.523 1.00 44.47 113 GLY A N 1
ATOM 808 C CA . GLY A 1 113 ? 24.560 9.211 -45.320 1.00 44.47 113 GLY A CA 1
ATOM 809 C C . GLY A 1 113 ? 24.533 8.065 -46.325 1.00 44.47 113 GLY A C 1
ATOM 810 O O . GLY A 1 113 ? 24.096 6.968 -45.992 1.00 44.47 113 GLY A O 1
ATOM 811 N N . GLU A 1 114 ? 24.920 8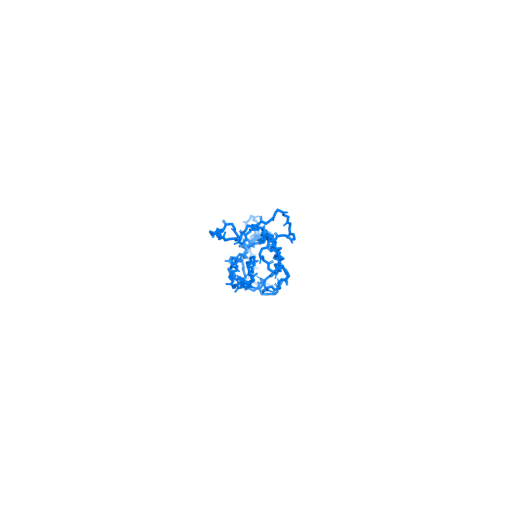.336 -47.567 1.00 53.94 114 GLU A N 1
ATOM 812 C CA . GLU A 1 114 ? 25.126 7.315 -48.591 1.00 53.94 114 GLU A CA 1
ATOM 813 C C . GLU A 1 114 ? 26.094 6.247 -48.048 1.00 53.94 114 GLU A C 1
ATOM 815 O O . GLU A 1 114 ? 27.256 6.535 -47.763 1.00 53.94 114 GLU A O 1
ATOM 820 N N . LEU A 1 115 ? 25.632 5.004 -47.872 1.00 49.78 115 LEU A N 1
ATOM 821 C CA . LEU A 1 115 ? 26.535 3.861 -47.735 1.00 49.78 115 LEU A CA 1
ATOM 822 C C . LEU A 1 115 ? 27.141 3.585 -49.115 1.00 49.78 115 LEU A C 1
ATOM 824 O O . LEU A 1 115 ? 26.757 2.634 -49.796 1.00 49.78 115 LEU A O 1
ATOM 828 N N . THR A 1 116 ? 28.074 4.426 -49.554 1.00 51.59 116 THR A N 1
ATOM 829 C CA . THR A 1 116 ? 28.909 4.118 -50.713 1.00 51.59 116 THR A CA 1
ATOM 830 C C . THR A 1 116 ? 30.104 3.309 -50.226 1.00 51.59 116 THR A C 1
ATOM 832 O O . THR A 1 116 ? 31.124 3.850 -49.806 1.00 51.59 116 THR A O 1
ATOM 835 N N . VAL A 1 117 ? 29.990 1.983 -50.267 1.00 48.44 117 VAL A N 1
ATOM 836 C CA . VAL A 1 117 ? 31.161 1.108 -50.152 1.00 48.44 117 VAL A CA 1
ATOM 837 C C . VAL A 1 117 ? 31.780 0.978 -51.543 1.00 48.44 117 VAL A C 1
ATOM 839 O O . VAL A 1 117 ? 31.247 0.281 -52.406 1.00 48.44 117 VAL A O 1
ATOM 842 N N . PHE A 1 118 ? 32.910 1.650 -51.765 1.00 48.22 118 PHE A N 1
ATOM 843 C CA . PHE A 1 118 ? 33.808 1.369 -52.885 1.00 48.22 118 PHE A CA 1
ATOM 844 C C . PHE A 1 118 ? 35.084 0.725 -52.353 1.00 48.22 118 PHE A C 1
ATOM 846 O O . PHE A 1 118 ? 36.043 1.416 -52.036 1.00 48.22 118 PHE A O 1
ATOM 853 N N . GLU A 1 119 ? 35.127 -0.604 -52.339 1.00 53.69 119 GLU A N 1
ATOM 854 C CA . GLU A 1 119 ? 36.398 -1.329 -52.312 1.00 53.69 119 GLU A CA 1
ATOM 855 C C . GLU A 1 119 ? 36.544 -2.096 -53.621 1.00 53.69 119 GLU A C 1
ATOM 857 O O . GLU A 1 119 ? 36.166 -3.258 -53.764 1.00 53.69 119 GLU A O 1
ATOM 862 N N . LYS A 1 120 ? 37.055 -1.394 -54.635 1.00 50.31 120 LYS A N 1
ATOM 863 C CA . LYS A 1 120 ? 37.652 -2.032 -55.806 1.00 50.31 120 LYS A CA 1
ATOM 864 C C . LYS A 1 120 ? 39.139 -1.691 -55.813 1.00 50.31 120 LYS A C 1
ATOM 866 O O . LYS A 1 120 ? 39.541 -0.728 -56.449 1.00 50.31 120 LYS A O 1
ATOM 871 N N . ASN A 1 121 ? 39.911 -2.524 -55.118 1.00 46.78 121 ASN A N 1
ATOM 872 C CA . ASN A 1 121 ? 41.345 -2.759 -55.312 1.00 46.78 121 ASN A CA 1
ATOM 873 C C . ASN A 1 121 ? 42.282 -1.529 -55.324 1.00 46.78 121 ASN A C 1
ATOM 875 O O . ASN A 1 121 ? 42.794 -1.180 -56.392 1.00 46.78 121 ASN A O 1
ATOM 879 N N . LEU A 1 122 ? 42.619 -0.982 -54.148 1.00 44.16 122 LEU A N 1
ATOM 880 C CA . LEU A 1 122 ? 43.979 -0.493 -53.867 1.00 44.16 122 LEU A CA 1
ATOM 881 C C . LEU A 1 122 ? 44.293 -0.518 -52.368 1.00 44.16 122 LEU A C 1
ATOM 883 O O . LEU A 1 122 ? 43.471 0.026 -51.603 1.00 44.16 122 LEU A O 1
#

Organism: Pseudomonas fluorescens (NCBI:txid294)

Secondary structure (DSSP, 8-state):
-BTTB-EEEEETTTTS---S----SSTT-SSB--EEEE-SSEEEEE-TTSEEEEEE-TT-HHHHHT-TT-EEEEEEEEEEE-TTS-EEEEEEEEEEE--------TT--TTT-------S--